Protein AF-A0A133U509-F1 (afdb_monomer_lite)

Foldseek 3Di:
DQDCCDFPVVVVVVVVVVPAAYEHEDDDPSVVVCVVPVVVDDDSYAYAYPDDDPPRHDHQDDDHSQLSVVSVCVVVPPQEAEAEPLALALDDDPRPDPPDSPCSNVNSVSRLVSVLCCCPVVVHHYEYQYPDHDDRHNHHYDHDD

pLDDT: mean 87.44, std 13.28, range [46.47, 98.06]

Secondary structure (DSSP, 8-state):
-EE-S-S-HHHHHHHHHTT--EEEEE-TT-HHHHHHHGGG--SSEEEEESSSPPTTS-----SSHHHHHHHHHHHTT-S-EEE-S---SS---TT--S--TTTHHHHHHHHHHHHHHHHHTS---EEE--SSSPPBTTB-B----

Organism: NCBI:txid1698260

Radius of gyration: 15.49 Å; chains: 1; bounding box: 35×35×42 Å

Structure (mmCIF, N/CA/C/O backbone):
data_AF-A0A133U509-F1
#
_entry.id   AF-A0A133U509-F1
#
loop_
_atom_site.group_PDB
_atom_site.id
_atom_site.type_symbol
_atom_site.label_atom_id
_atom_site.label_alt_id
_atom_site.label_comp_id
_atom_site.label_asym_id
_atom_site.label_entity_id
_atom_site.label_seq_id
_atom_site.pdbx_PDB_ins_code
_atom_site.Cartn_x
_atom_site.Cartn_y
_atom_site.Cartn_z
_atom_site.occupancy
_atom_site.B_iso_or_equiv
_atom_site.auth_seq_id
_atom_site.auth_comp_id
_atom_site.auth_asym_id
_atom_site.auth_atom_id
_atom_site.pdbx_PDB_model_num
ATOM 1 N N . VAL A 1 1 ? -7.231 1.500 2.004 1.00 95.00 1 VAL A N 1
ATOM 2 C CA . VAL A 1 1 ? -6.247 2.594 2.107 1.00 95.00 1 VAL A CA 1
ATOM 3 C C . VAL A 1 1 ? -5.187 2.136 3.079 1.00 95.00 1 VAL A C 1
ATOM 5 O O . VAL A 1 1 ? -5.528 1.921 4.232 1.00 95.00 1 VAL A O 1
ATOM 8 N N . VAL A 1 2 ? -3.971 1.894 2.603 1.00 95.62 2 VAL A N 1
ATOM 9 C CA . VAL A 1 2 ? -2.801 1.696 3.469 1.00 95.62 2 VAL A CA 1
ATOM 10 C C . VAL A 1 2 ? -2.123 3.050 3.576 1.00 95.62 2 VAL A C 1
ATOM 12 O O . VAL A 1 2 ? -1.971 3.703 2.545 1.00 95.62 2 VAL A O 1
ATOM 15 N N . THR A 1 3 ? -1.852 3.518 4.791 1.00 94.75 3 THR A N 1
ATOM 16 C CA . THR A 1 3 ? -1.342 4.875 4.989 1.00 94.75 3 THR A CA 1
ATOM 17 C C . THR A 1 3 ? -0.632 5.064 6.322 1.00 94.75 3 THR A C 1
ATOM 19 O O . THR A 1 3 ? -1.032 4.485 7.337 1.00 94.75 3 THR A O 1
ATOM 22 N N . ASP A 1 4 ? 0.357 5.945 6.339 1.00 92.69 4 ASP A N 1
ATOM 23 C CA . ASP A 1 4 ? 0.926 6.546 7.544 1.00 92.69 4 ASP A CA 1
ATOM 24 C C . ASP A 1 4 ? 0.160 7.784 8.069 1.00 92.69 4 ASP A C 1
ATOM 26 O O . ASP A 1 4 ? 0.569 8.390 9.061 1.00 92.69 4 ASP A O 1
ATOM 30 N N . LEU A 1 5 ? -0.980 8.125 7.456 1.00 93.38 5 LEU A N 1
ATOM 31 C CA . LEU A 1 5 ? -1.783 9.328 7.712 1.00 93.38 5 LEU A CA 1
ATOM 32 C C . LEU A 1 5 ? -1.086 10.648 7.334 1.00 93.38 5 LEU A C 1
ATOM 34 O O . LEU A 1 5 ? -1.400 11.694 7.910 1.00 93.38 5 LEU A O 1
ATOM 38 N N . ASP A 1 6 ? -0.185 10.637 6.352 1.00 88.56 6 ASP A N 1
ATOM 39 C CA . ASP A 1 6 ? 0.384 11.849 5.765 1.00 88.56 6 ASP A CA 1
ATOM 40 C C . ASP A 1 6 ? -0.501 12.476 4.659 1.00 88.56 6 ASP A C 1
ATOM 42 O O . ASP A 1 6 ? -1.645 12.083 4.399 1.00 88.56 6 ASP A O 1
ATOM 46 N N . GLY A 1 7 ? 0.006 13.537 4.022 1.00 86.94 7 GLY A N 1
ATOM 47 C CA . GLY A 1 7 ? -0.631 14.134 2.850 1.00 86.94 7 GLY A CA 1
ATOM 48 C C . GLY A 1 7 ? -2.043 14.678 3.110 1.00 86.94 7 GLY A C 1
ATOM 49 O O . GLY A 1 7 ? -2.289 15.450 4.040 1.00 86.94 7 GLY A O 1
ATOM 50 N N . LYS A 1 8 ? -2.991 14.338 2.226 1.00 90.69 8 LYS A N 1
ATOM 51 C CA . LYS A 1 8 ? -4.392 14.779 2.319 1.00 90.69 8 LYS A CA 1
ATOM 52 C C . LYS A 1 8 ? -5.243 13.755 3.069 1.00 90.69 8 LYS A C 1
ATOM 54 O O . LYS A 1 8 ? -6.079 13.076 2.477 1.00 90.69 8 LYS A O 1
ATOM 59 N N . VAL A 1 9 ? -5.100 13.715 4.392 1.00 93.00 9 VAL A N 1
ATOM 60 C CA . VAL A 1 9 ? -5.865 12.814 5.280 1.00 93.00 9 VAL A CA 1
ATOM 61 C C . VAL A 1 9 ? -7.382 12.870 5.034 1.00 93.00 9 VAL A C 1
ATOM 63 O O . VAL A 1 9 ? -8.070 11.862 5.149 1.00 93.00 9 VAL A O 1
ATOM 66 N N . VAL A 1 10 ? -7.932 14.022 4.634 1.00 94.75 10 VAL A N 1
ATOM 67 C CA . VAL A 1 10 ? -9.365 14.162 4.300 1.00 94.75 10 VAL A CA 1
ATOM 68 C C . VAL A 1 10 ? -9.799 13.203 3.184 1.00 94.75 10 VAL A C 1
ATOM 70 O O . VAL A 1 10 ? -10.870 12.607 3.298 1.00 94.75 10 VAL A O 1
ATOM 73 N N . ASP A 1 11 ? -8.969 13.006 2.158 1.00 95.31 11 ASP A N 1
ATOM 74 C CA . ASP A 1 11 ? -9.274 12.117 1.030 1.00 95.31 11 ASP A CA 1
ATOM 75 C C . ASP A 1 11 ? -9.232 10.643 1.476 1.00 95.31 11 ASP A C 1
ATOM 77 O O . ASP A 1 11 ? -10.084 9.839 1.092 1.00 95.31 11 ASP A O 1
ATOM 81 N N . GLN A 1 12 ? -8.299 10.298 2.369 1.00 95.69 12 GLN A N 1
ATOM 82 C CA . GLN A 1 12 ? -8.215 8.969 2.984 1.00 95.69 12 GLN A CA 1
ATOM 83 C C . GLN A 1 12 ? -9.457 8.674 3.843 1.00 95.69 12 GLN A C 1
ATOM 85 O O . GLN A 1 12 ? -10.048 7.594 3.753 1.00 95.69 12 GLN A O 1
ATOM 90 N N . LEU A 1 13 ? -9.892 9.648 4.650 1.00 96.25 13 LEU A N 1
ATOM 91 C CA . LEU A 1 13 ? -11.108 9.543 5.459 1.00 96.25 13 LEU A CA 1
ATOM 92 C C . LEU A 1 13 ? -12.358 9.403 4.592 1.00 96.25 13 LEU A C 1
ATOM 94 O O . LEU A 1 13 ? -13.259 8.647 4.944 1.00 96.25 13 LEU A O 1
ATOM 98 N N . GLU A 1 14 ? -12.424 10.107 3.465 1.00 97.00 14 GLU A N 1
ATOM 99 C CA . GLU A 1 14 ? -13.526 9.977 2.514 1.00 97.00 14 GLU A CA 1
ATOM 100 C C . GLU A 1 14 ? -13.576 8.574 1.895 1.00 97.00 14 GLU A C 1
ATOM 102 O O . GLU A 1 14 ? -14.643 7.962 1.850 1.00 97.00 14 GLU A O 1
ATOM 107 N N . ALA A 1 15 ? -12.432 8.008 1.503 1.00 96.50 15 ALA A N 1
ATOM 108 C CA . ALA A 1 15 ? -12.367 6.627 1.029 1.00 96.50 15 ALA A CA 1
ATOM 109 C C . ALA A 1 15 ? -12.848 5.626 2.098 1.00 96.50 15 ALA A C 1
ATOM 111 O O . ALA A 1 15 ? -13.628 4.719 1.795 1.00 96.50 15 ALA A O 1
ATOM 112 N N . TRP A 1 16 ? -12.451 5.814 3.361 1.00 97.25 16 TRP A N 1
ATOM 113 C CA . TRP A 1 16 ? -12.933 4.992 4.478 1.00 97.25 16 TRP A CA 1
ATOM 114 C C . TRP A 1 16 ? -14.445 5.140 4.721 1.00 97.25 16 TRP A C 1
ATOM 116 O O . TRP A 1 16 ? -15.143 4.135 4.899 1.00 97.25 16 TRP A O 1
ATOM 126 N N . ARG A 1 17 ? -14.988 6.366 4.652 1.00 96.31 17 ARG A N 1
ATOM 127 C CA . ARG A 1 17 ? -16.443 6.620 4.735 1.00 96.31 17 ARG A CA 1
ATOM 128 C C . ARG A 1 17 ? -17.211 5.928 3.613 1.00 96.31 17 ARG A C 1
ATOM 130 O O . ARG A 1 17 ? -18.323 5.463 3.840 1.00 96.31 17 ARG A O 1
ATOM 137 N N . ARG A 1 18 ? -16.604 5.805 2.431 1.00 97.06 18 ARG A N 1
ATOM 138 C CA . ARG A 1 18 ? -17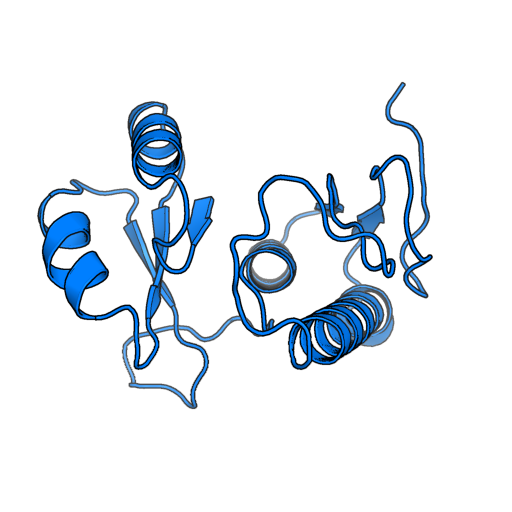.154 5.085 1.269 1.00 97.06 18 ARG A CA 1
ATOM 139 C C . ARG A 1 18 ? -17.005 3.561 1.343 1.00 97.06 18 ARG A C 1
ATOM 141 O O . ARG A 1 18 ? -17.385 2.877 0.400 1.00 97.06 18 ARG A O 1
ATOM 148 N N . GLY A 1 19 ? -16.491 3.024 2.451 1.00 96.56 19 GLY A N 1
ATOM 149 C CA . GLY A 1 19 ? -16.436 1.584 2.717 1.00 96.56 19 GLY A CA 1
ATOM 150 C C . GLY A 1 19 ? -15.052 0.952 2.582 1.00 96.56 19 GLY A C 1
ATOM 151 O O . GLY A 1 19 ? -14.926 -0.250 2.814 1.00 96.56 19 GLY A O 1
ATOM 152 N N . ALA A 1 20 ? -14.007 1.720 2.261 1.00 96.56 20 ALA A N 1
ATOM 153 C CA . ALA A 1 20 ? -12.648 1.187 2.261 1.00 96.56 20 ALA A CA 1
ATOM 154 C C . ALA A 1 20 ? -12.179 0.840 3.685 1.00 96.56 20 ALA A C 1
ATOM 156 O O . ALA A 1 20 ? -12.541 1.501 4.661 1.00 96.56 20 ALA A O 1
ATOM 157 N N . TRP A 1 21 ? -11.314 -0.169 3.796 1.00 96.25 21 TRP A N 1
ATOM 158 C CA . TRP A 1 21 ? -10.540 -0.402 5.014 1.00 96.25 21 TRP A CA 1
ATOM 159 C C . TRP A 1 21 ? -9.444 0.650 5.163 1.00 96.25 21 TRP A C 1
ATOM 161 O O . TRP A 1 21 ? -8.773 0.984 4.182 1.00 96.25 21 TRP A O 1
ATOM 171 N N . MET A 1 22 ? -9.259 1.150 6.381 1.00 96.69 22 MET A N 1
ATOM 172 C CA . MET A 1 22 ? -8.139 1.997 6.770 1.00 96.69 22 MET A CA 1
ATOM 173 C C . MET A 1 22 ? -7.076 1.127 7.439 1.00 96.69 22 MET A C 1
ATOM 175 O O . MET A 1 22 ? -7.291 0.610 8.530 1.00 96.69 22 MET A O 1
ATOM 179 N N . VAL A 1 23 ? -5.937 0.949 6.787 1.00 95.69 23 VAL A N 1
ATOM 180 C CA . VAL A 1 23 ? -4.798 0.203 7.316 1.00 95.69 23 VAL A CA 1
ATOM 181 C C . VAL A 1 23 ? -3.728 1.219 7.680 1.00 95.69 23 VAL A C 1
ATOM 183 O O . VAL A 1 23 ? -3.094 1.795 6.801 1.00 95.69 23 VAL A O 1
ATOM 186 N N . VAL A 1 24 ? -3.589 1.486 8.973 1.00 94.44 24 VAL A N 1
ATOM 187 C CA . VAL A 1 24 ? -2.719 2.539 9.492 1.00 94.44 24 VAL A CA 1
ATOM 188 C C . VAL A 1 24 ? -1.381 1.942 9.869 1.00 94.44 24 VAL A C 1
ATOM 190 O O . VAL A 1 24 ? -1.298 1.069 10.738 1.00 94.44 24 VAL A O 1
ATOM 193 N N . HIS A 1 25 ? -0.333 2.423 9.220 1.00 90.50 25 HIS A N 1
ATOM 194 C CA . HIS A 1 25 ? 1.023 2.024 9.520 1.00 90.50 25 HIS A CA 1
ATOM 195 C C . HIS A 1 25 ? 1.656 2.994 10.532 1.00 90.50 25 HIS A C 1
ATOM 197 O O . HIS A 1 25 ? 1.772 4.186 10.267 1.00 90.50 25 HIS A O 1
ATOM 203 N N . ALA A 1 26 ? 2.045 2.496 11.710 1.00 86.12 26 ALA A N 1
ATOM 204 C CA . ALA A 1 26 ? 2.649 3.315 12.762 1.00 86.12 26 ALA A CA 1
ATOM 205 C C . ALA A 1 26 ? 4.184 3.332 12.691 1.00 86.12 26 ALA A C 1
ATOM 207 O O . ALA A 1 26 ? 4.817 2.274 12.695 1.00 86.12 26 ALA A O 1
ATOM 208 N N . HIS A 1 27 ? 4.770 4.529 12.731 1.00 81.94 27 HIS A N 1
ATOM 209 C CA . HIS A 1 27 ? 6.209 4.764 12.850 1.00 81.94 27 HIS A CA 1
ATOM 210 C C . HIS A 1 27 ? 6.493 5.984 13.753 1.00 81.94 27 HIS A C 1
ATOM 212 O O . HIS A 1 27 ? 5.596 6.547 14.380 1.00 81.94 27 HIS A O 1
ATOM 218 N N . GLY A 1 28 ? 7.766 6.349 13.930 1.00 77.88 28 GLY A N 1
ATOM 219 C CA . GLY A 1 28 ? 8.178 7.283 14.990 1.00 77.88 28 GLY A CA 1
ATOM 220 C C . GLY A 1 28 ? 7.606 8.704 14.878 1.00 77.88 28 GLY A C 1
ATOM 221 O O . GLY A 1 28 ? 7.398 9.359 15.898 1.00 77.88 28 GLY A O 1
ATOM 222 N N . ASP A 1 29 ? 7.341 9.179 13.665 1.00 84.00 29 ASP A N 1
ATOM 223 C CA . ASP A 1 29 ? 6.979 10.565 13.349 1.00 84.00 29 ASP A CA 1
ATOM 224 C C . ASP A 1 29 ? 5.488 10.802 13.062 1.00 84.00 29 ASP A C 1
ATOM 226 O O . ASP A 1 29 ? 5.083 11.958 12.967 1.00 84.00 29 ASP A O 1
ATOM 230 N N . ASN A 1 30 ? 4.641 9.766 13.013 1.00 88.88 30 ASN A N 1
ATOM 231 C CA . ASN A 1 30 ? 3.199 9.921 12.752 1.00 88.88 30 ASN A CA 1
ATOM 232 C C . ASN A 1 30 ? 2.290 9.681 13.977 1.00 88.88 30 ASN A C 1
ATOM 234 O O . ASN A 1 30 ? 1.061 9.702 13.871 1.00 88.88 30 ASN A O 1
ATOM 238 N N . LEU A 1 31 ? 2.870 9.511 15.172 1.00 89.62 31 LEU A N 1
ATOM 239 C CA . LEU A 1 31 ? 2.125 9.208 16.403 1.00 89.62 31 LEU A CA 1
ATOM 240 C C . LEU A 1 31 ? 1.060 10.257 16.766 1.00 89.62 31 LEU A C 1
ATOM 242 O O . LEU A 1 31 ? 0.016 9.901 17.320 1.00 89.62 31 LEU A O 1
ATOM 246 N N . GLU A 1 32 ? 1.307 11.540 16.492 1.00 91.25 32 GLU A N 1
ATOM 247 C CA . GLU A 1 32 ? 0.338 12.609 16.769 1.00 91.25 32 GLU A CA 1
ATOM 248 C C . GLU A 1 32 ? -0.903 12.501 15.875 1.00 91.25 32 GLU A C 1
ATOM 250 O O . GLU A 1 32 ? -2.031 12.560 16.376 1.00 91.25 32 GLU A O 1
ATOM 255 N N . GLU A 1 33 ? -0.716 12.270 14.572 1.00 92.81 33 GLU A N 1
ATOM 256 C CA . GLU A 1 33 ? -1.831 12.091 13.638 1.00 92.81 33 GLU A CA 1
ATOM 257 C C . GLU A 1 33 ? -2.597 10.798 13.927 1.00 92.81 33 GLU A C 1
ATOM 259 O O . GLU A 1 33 ? -3.829 10.819 13.960 1.00 92.81 33 GLU A O 1
ATOM 264 N N . ILE A 1 34 ? -1.911 9.708 14.286 1.00 93.25 34 ILE A N 1
ATOM 265 C CA . ILE A 1 34 ? -2.564 8.469 14.738 1.00 93.25 34 ILE A CA 1
ATOM 266 C C . ILE A 1 34 ? -3.485 8.741 15.933 1.00 93.25 34 ILE A C 1
ATOM 268 O O . ILE A 1 34 ? -4.667 8.394 15.888 1.00 93.25 34 ILE A O 1
ATOM 272 N N . LYS A 1 35 ? -2.987 9.408 16.985 1.00 93.44 35 LYS A N 1
ATOM 273 C CA . LYS A 1 35 ? -3.776 9.731 18.193 1.00 93.44 35 LYS A CA 1
ATOM 274 C C . LYS A 1 35 ? -4.969 10.642 17.906 1.00 93.44 35 LYS A C 1
ATOM 276 O O . LYS A 1 35 ? -5.954 10.617 18.642 1.00 93.44 35 LYS A O 1
ATOM 281 N N . LYS A 1 36 ? -4.891 11.455 16.858 1.00 93.94 36 LYS A N 1
ATOM 282 C CA . LYS A 1 36 ? -5.949 12.382 16.447 1.00 93.94 36 LYS A CA 1
ATOM 283 C C . LYS A 1 36 ? -7.004 11.715 15.567 1.00 93.94 36 LYS A C 1
ATOM 285 O O . LYS A 1 36 ? -8.189 12.024 15.712 1.00 93.94 36 LYS A O 1
ATOM 290 N N . VAL A 1 37 ? -6.584 10.849 14.649 1.00 94.81 37 VAL A N 1
ATOM 291 C CA . VAL A 1 37 ? -7.436 10.283 13.597 1.00 94.81 37 VAL A CA 1
ATOM 292 C C . VAL A 1 37 ? -8.023 8.940 14.010 1.00 94.81 37 VAL A C 1
ATOM 294 O O . VAL A 1 37 ? -9.243 8.788 13.975 1.00 94.81 37 VAL A O 1
ATOM 297 N N . VAL A 1 38 ? -7.189 7.986 14.434 1.00 94.56 38 VAL A N 1
ATOM 298 C CA . VAL A 1 38 ? -7.602 6.590 14.663 1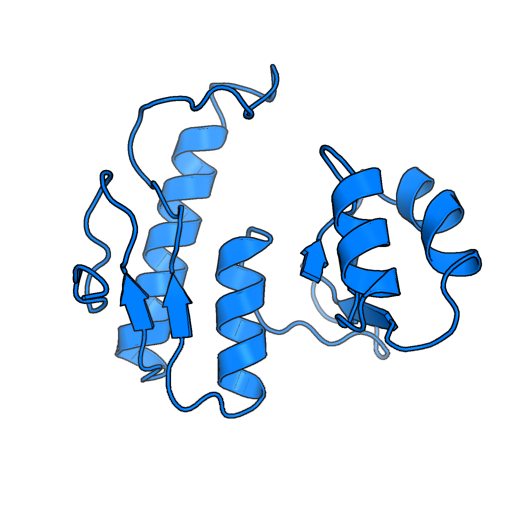.00 94.56 38 VAL A CA 1
ATOM 299 C C . VAL A 1 38 ? -8.735 6.460 15.687 1.00 94.56 38 VAL A C 1
ATOM 301 O O . VAL A 1 38 ? -9.692 5.750 15.386 1.00 94.56 38 VAL A O 1
ATOM 304 N N . PRO A 1 39 ? -8.743 7.182 16.830 1.00 94.81 39 PRO A N 1
ATOM 305 C CA . PRO A 1 39 ? -9.843 7.088 17.796 1.00 94.81 39 PRO A CA 1
ATOM 306 C C . PRO A 1 39 ? -11.212 7.549 17.275 1.00 94.81 39 PRO A C 1
ATOM 308 O O . PRO A 1 39 ? -12.217 7.335 17.944 1.00 94.81 39 PRO A O 1
ATOM 311 N N . ARG A 1 40 ? -11.263 8.220 16.119 1.00 92.69 40 ARG A N 1
ATOM 312 C CA . ARG A 1 40 ? -12.501 8.717 15.494 1.00 92.69 40 ARG A CA 1
ATOM 313 C C . ARG A 1 40 ? -13.040 7.775 14.416 1.00 92.69 40 ARG A C 1
ATOM 315 O O . ARG A 1 40 ? -14.058 8.087 13.802 1.00 92.69 40 ARG A O 1
ATOM 322 N N . LEU A 1 41 ? -12.335 6.684 14.130 1.00 93.56 41 LEU A N 1
ATOM 323 C CA . LEU A 1 41 ? -12.715 5.713 13.114 1.00 93.56 41 LEU A CA 1
ATOM 324 C C . LEU A 1 41 ? -13.475 4.552 13.763 1.00 93.56 41 LEU A C 1
ATOM 326 O O . LEU A 1 41 ? -12.968 3.882 14.659 1.00 93.56 41 LEU A O 1
ATOM 330 N N . GLU A 1 42 ? -14.684 4.291 13.278 1.00 91.75 42 GLU A N 1
ATOM 331 C CA . GLU A 1 42 ? -15.543 3.206 13.760 1.00 91.75 42 GLU A CA 1
ATOM 332 C C . GLU A 1 42 ? -15.494 1.998 12.811 1.00 91.75 42 GLU A C 1
ATOM 334 O O . GLU A 1 42 ? -16.131 1.980 11.755 1.00 91.75 42 GLU A O 1
ATOM 339 N N . GLY A 1 43 ? -14.732 0.966 13.189 1.00 92.44 43 GLY A N 1
ATOM 340 C CA . GLY A 1 43 ? -14.592 -0.264 12.402 1.00 92.44 43 GLY A CA 1
ATOM 341 C C . GLY A 1 43 ? -13.866 -0.077 11.060 1.00 92.44 43 GLY A C 1
ATOM 342 O O . GLY A 1 43 ? -13.552 1.033 10.631 1.00 92.44 43 GLY A O 1
ATOM 343 N N . ARG A 1 44 ? -13.569 -1.193 10.377 1.00 95.12 44 ARG A N 1
ATOM 344 C CA . ARG A 1 44 ? -12.742 -1.222 9.149 1.00 95.12 44 ARG A CA 1
ATOM 345 C C . ARG A 1 44 ? -11.386 -0.520 9.325 1.00 95.12 44 ARG A C 1
ATOM 347 O O . ARG A 1 44 ? -10.921 0.164 8.416 1.00 95.12 44 ARG A O 1
ATOM 354 N N . VAL A 1 45 ? -10.777 -0.672 10.501 1.00 95.31 45 VAL A N 1
ATOM 355 C CA . VAL A 1 45 ? -9.443 -0.151 10.817 1.00 95.31 45 VAL A CA 1
ATOM 356 C C . VAL A 1 45 ? -8.537 -1.316 11.187 1.00 95.31 45 VAL A C 1
ATOM 358 O O . VAL A 1 45 ? -8.922 -2.150 12.004 1.00 95.31 45 VAL A O 1
ATOM 361 N N . LEU A 1 46 ? -7.347 -1.362 10.599 1.00 93.19 46 LEU A N 1
ATOM 362 C CA . LEU A 1 46 ? -6.287 -2.314 10.918 1.00 93.19 46 LEU A CA 1
ATOM 363 C C . LEU A 1 46 ? -4.997 -1.536 11.196 1.00 93.19 46 LEU A C 1
ATOM 365 O O . LEU A 1 46 ? -4.697 -0.580 10.489 1.00 93.19 46 LEU A O 1
ATOM 369 N N . GLY A 1 47 ? -4.234 -1.932 12.211 1.00 91.50 47 GLY A N 1
ATOM 370 C CA . GLY A 1 47 ? -2.888 -1.404 12.436 1.00 91.50 47 GLY A CA 1
ATOM 371 C C . GLY A 1 47 ? -1.825 -2.284 11.777 1.00 91.50 47 GLY A C 1
ATOM 372 O O . GLY A 1 47 ? -1.988 -3.500 11.713 1.00 91.50 47 GLY A O 1
ATOM 373 N N . THR A 1 48 ? -0.720 -1.692 11.331 1.00 90.50 48 THR A N 1
ATOM 374 C CA . THR A 1 48 ? 0.478 -2.416 10.871 1.00 90.50 48 THR A CA 1
ATOM 375 C C . THR A 1 48 ? 1.759 -1.674 11.270 1.00 90.50 48 THR A C 1
ATOM 377 O O . THR A 1 48 ? 1.724 -0.500 11.645 1.00 90.50 48 THR A O 1
ATOM 380 N N . THR A 1 49 ? 2.907 -2.343 11.202 1.00 85.31 49 THR A N 1
ATOM 381 C CA . THR A 1 49 ? 4.211 -1.820 11.641 1.00 85.31 49 THR A CA 1
ATOM 382 C C . THR A 1 49 ? 5.313 -2.042 10.593 1.00 85.31 49 THR A C 1
ATOM 384 O O . THR A 1 49 ? 5.172 -2.882 9.709 1.00 85.31 49 THR A O 1
ATOM 387 N N . GLN A 1 50 ? 6.395 -1.266 10.704 1.00 75.69 50 GLN A N 1
ATOM 388 C CA . GLN A 1 50 ? 7.614 -1.298 9.881 1.00 75.69 50 GLN A CA 1
ATOM 389 C C . GLN A 1 50 ? 8.762 -1.990 10.622 1.00 75.69 50 GLN A C 1
ATOM 391 O O . GLN A 1 50 ? 9.737 -2.394 9.997 1.00 75.69 50 GLN A O 1
ATOM 396 N N . VAL A 1 51 ? 8.662 -2.099 11.949 1.00 76.06 51 VAL A N 1
ATOM 397 C CA . VAL A 1 51 ? 9.697 -2.683 12.808 1.00 76.06 51 VAL A CA 1
ATOM 398 C C . VAL A 1 51 ? 9.323 -4.092 13.243 1.00 76.06 51 VAL A C 1
ATOM 400 O O . VAL A 1 51 ? 8.168 -4.508 13.109 1.00 76.06 51 VAL A O 1
ATOM 403 N N . ASP A 1 52 ? 10.319 -4.813 13.758 1.00 65.50 52 ASP A N 1
ATOM 404 C CA . ASP A 1 52 ? 10.128 -6.145 14.320 1.00 65.50 52 ASP A CA 1
ATOM 405 C C . ASP A 1 52 ? 9.064 -6.123 15.430 1.00 65.50 52 ASP A C 1
ATOM 407 O O . ASP A 1 52 ? 8.919 -5.145 16.173 1.00 65.50 52 ASP A O 1
ATOM 411 N N . GLN A 1 53 ? 8.238 -7.160 15.433 1.00 65.94 53 GLN A N 1
ATOM 412 C CA . GLN A 1 53 ? 6.835 -7.105 15.834 1.00 65.94 53 GLN A CA 1
ATOM 413 C C . GLN A 1 53 ? 6.637 -6.702 17.310 1.00 65.94 53 GLN A C 1
ATOM 415 O O . GLN A 1 53 ? 7.021 -7.452 18.209 1.00 65.94 53 GLN A O 1
ATOM 420 N N . PRO A 1 54 ? 5.911 -5.608 17.617 1.00 66.69 54 PRO A N 1
ATOM 421 C CA . PRO A 1 54 ? 5.090 -5.611 18.819 1.00 66.69 54 PRO A CA 1
ATOM 422 C C . PRO A 1 54 ? 4.044 -6.720 18.629 1.00 66.69 54 PRO A C 1
ATOM 424 O O . PRO A 1 54 ? 3.375 -6.725 17.598 1.00 66.69 54 PRO A O 1
ATOM 427 N N . GLU A 1 55 ? 3.886 -7.630 19.597 1.00 62.78 55 GLU A N 1
ATOM 428 C CA . GLU A 1 55 ? 3.102 -8.892 19.528 1.00 62.78 55 GLU A CA 1
ATOM 429 C C . GLU A 1 55 ? 1.665 -8.797 18.957 1.00 62.78 55 GLU A C 1
ATOM 431 O O . GLU A 1 55 ? 1.012 -9.811 18.730 1.00 62.78 55 GLU A O 1
ATOM 436 N N . GLN A 1 56 ? 1.137 -7.592 18.742 1.00 77.69 56 GLN A N 1
ATOM 437 C CA . GLN A 1 56 ? -0.252 -7.314 18.378 1.00 77.69 56 GLN A CA 1
ATOM 438 C C . GLN A 1 56 ? -0.414 -6.643 17.004 1.00 77.69 56 GLN A C 1
ATOM 440 O O . GLN A 1 56 ? -1.549 -6.400 16.593 1.00 77.69 56 GLN A O 1
ATOM 445 N N . LEU A 1 57 ? 0.675 -6.318 16.293 1.00 83.81 57 LEU A N 1
ATOM 446 C CA . LEU A 1 57 ? 0.613 -5.654 14.985 1.00 83.81 57 LEU A CA 1
ATOM 447 C C . LEU A 1 57 ? 1.321 -6.476 13.901 1.00 83.81 57 LEU A C 1
ATOM 449 O O . LEU A 1 57 ? 2.530 -6.691 14.002 1.00 83.81 57 LEU A O 1
ATOM 453 N N . PRO A 1 58 ? 0.616 -6.888 12.831 1.00 87.56 58 PRO A N 1
ATOM 454 C CA . PRO A 1 58 ? 1.251 -7.581 11.722 1.00 87.56 58 PRO A CA 1
ATOM 455 C C . PRO A 1 58 ? 2.196 -6.641 10.965 1.00 87.56 58 PRO A C 1
ATOM 457 O O . PRO A 1 58 ? 1.884 -5.468 10.723 1.00 87.56 58 PRO A O 1
ATOM 460 N N . ASN A 1 59 ? 3.335 -7.181 10.542 1.00 89.38 59 ASN A N 1
ATOM 461 C CA . ASN A 1 59 ? 4.210 -6.563 9.554 1.00 89.38 59 ASN A CA 1
ATOM 462 C C . ASN A 1 59 ? 4.120 -7.384 8.266 1.00 89.38 59 ASN A C 1
ATOM 464 O O . ASN A 1 59 ? 4.584 -8.519 8.236 1.00 89.38 59 ASN A O 1
ATOM 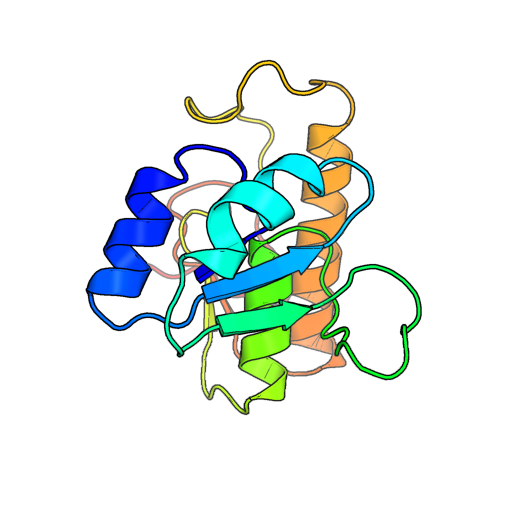468 N N . PHE A 1 60 ? 3.501 -6.819 7.229 1.00 89.94 60 PHE A N 1
ATOM 469 C CA . PHE A 1 60 ? 3.332 -7.494 5.939 1.00 89.94 60 PHE A CA 1
ATOM 470 C C . PHE A 1 60 ? 4.573 -7.391 5.039 1.00 89.94 60 PHE A C 1
ATOM 472 O O . PHE A 1 60 ? 4.637 -8.066 4.021 1.00 89.94 60 PHE A O 1
ATOM 479 N N . GLY A 1 61 ? 5.552 -6.554 5.393 1.00 91.06 61 GLY A N 1
ATOM 480 C CA . GLY A 1 61 ? 6.630 -6.138 4.497 1.00 91.06 61 GLY A CA 1
ATOM 481 C C . GLY A 1 61 ? 6.351 -4.785 3.837 1.00 91.06 61 GLY A C 1
ATOM 482 O O . GLY A 1 61 ? 5.442 -4.050 4.232 1.00 91.06 61 GLY A O 1
ATOM 483 N N . GLY A 1 62 ? 7.167 -4.440 2.843 1.00 91.44 62 GLY A N 1
ATOM 484 C CA . GLY A 1 62 ? 7.149 -3.128 2.196 1.00 91.44 62 GLY A CA 1
ATOM 485 C C . GLY A 1 62 ? 7.834 -2.030 3.016 1.00 91.44 62 GLY A C 1
ATOM 486 O O . GLY A 1 62 ? 8.001 -2.126 4.237 1.00 91.44 62 GLY A O 1
ATOM 487 N N . PHE A 1 63 ? 8.225 -0.964 2.332 1.00 89.88 63 PHE A N 1
ATOM 488 C CA . PHE A 1 63 ? 8.938 0.182 2.882 1.00 89.88 63 PHE A CA 1
ATOM 489 C C . PHE A 1 63 ? 8.095 1.462 2.841 1.00 89.88 63 PHE A C 1
ATOM 491 O O . PHE A 1 63 ? 8.018 2.174 3.841 1.00 89.88 63 PHE A O 1
ATOM 498 N N . THR A 1 64 ? 7.418 1.733 1.730 1.00 90.19 64 THR A N 1
ATOM 499 C CA . THR A 1 64 ? 6.457 2.835 1.557 1.00 90.19 64 THR A CA 1
ATOM 500 C C . THR A 1 64 ? 5.019 2.361 1.811 1.00 90.19 64 THR A C 1
ATOM 502 O O . THR A 1 64 ? 4.774 1.184 2.071 1.00 90.19 64 THR A O 1
ATOM 505 N N . ASP A 1 65 ? 4.037 3.260 1.729 1.00 91.88 65 ASP A N 1
ATOM 506 C CA . ASP A 1 65 ? 2.624 2.864 1.799 1.00 91.88 65 ASP A CA 1
ATOM 507 C C . ASP A 1 65 ? 2.189 2.011 0.593 1.00 91.88 65 ASP A C 1
ATOM 509 O O . ASP A 1 65 ? 1.355 1.114 0.732 1.00 91.88 65 ASP A O 1
ATOM 513 N N . GLY A 1 66 ? 2.757 2.271 -0.591 1.00 93.38 66 GLY A N 1
ATOM 514 C CA . GLY A 1 66 ? 2.350 1.644 -1.851 1.00 93.38 66 GLY A CA 1
ATOM 515 C C . GLY A 1 66 ? 2.796 0.189 -1.981 1.00 93.38 66 GLY A C 1
ATOM 516 O O . GLY A 1 66 ? 1.969 -0.697 -2.197 1.00 93.38 66 GLY A O 1
ATOM 517 N N . ASP A 1 67 ? 4.087 -0.082 -1.807 1.00 95.00 67 ASP A N 1
ATOM 518 C CA . ASP A 1 67 ? 4.609 -1.451 -1.776 1.00 95.00 67 ASP A CA 1
ATOM 519 C C . ASP A 1 67 ? 4.082 -2.223 -0.561 1.00 95.00 67 ASP A C 1
ATOM 521 O O . ASP A 1 67 ? 3.657 -3.363 -0.727 1.00 95.00 67 ASP A O 1
ATOM 525 N N . ARG A 1 68 ? 3.953 -1.608 0.625 1.00 94.56 68 ARG A N 1
ATOM 526 C CA . ARG A 1 68 ? 3.273 -2.253 1.771 1.00 94.56 68 ARG A CA 1
ATOM 527 C C . ARG A 1 68 ? 1.860 -2.712 1.423 1.00 94.56 68 ARG A C 1
ATOM 529 O O . ARG A 1 68 ? 1.453 -3.799 1.832 1.00 94.56 68 ARG A O 1
ATOM 536 N N . ALA A 1 69 ? 1.107 -1.916 0.664 1.00 96.00 69 ALA A N 1
ATOM 537 C CA . ALA A 1 69 ? -0.205 -2.335 0.188 1.00 96.00 69 ALA A CA 1
ATOM 538 C C . ALA A 1 69 ? -0.122 -3.559 -0.731 1.00 96.00 69 ALA A C 1
ATOM 540 O O . ALA A 1 69 ? -0.945 -4.462 -0.589 1.00 96.00 69 ALA A O 1
ATOM 541 N N . ALA A 1 70 ? 0.867 -3.624 -1.625 1.00 97.50 70 ALA A N 1
ATOM 542 C CA . ALA A 1 70 ? 1.079 -4.784 -2.488 1.00 97.50 70 ALA A CA 1
ATOM 543 C C . ALA A 1 70 ? 1.417 -6.048 -1.677 1.00 97.50 70 ALA A C 1
ATOM 545 O O . ALA A 1 70 ? 0.785 -7.084 -1.876 1.00 97.50 70 ALA A O 1
ATOM 546 N N . PHE A 1 71 ? 2.326 -5.946 -0.704 1.00 96.69 71 PHE A N 1
ATOM 547 C CA . PHE A 1 71 ? 2.660 -7.044 0.209 1.00 96.69 71 PHE A CA 1
ATOM 548 C C . PHE A 1 71 ? 1.441 -7.546 0.988 1.00 96.69 71 PHE A C 1
ATOM 550 O O . PHE A 1 71 ? 1.156 -8.741 1.007 1.00 96.69 71 PHE A O 1
ATOM 557 N N . MET A 1 72 ? 0.673 -6.632 1.584 1.00 95.94 72 MET A N 1
ATOM 558 C CA . MET A 1 72 ? -0.538 -6.983 2.327 1.00 95.94 72 MET A CA 1
ATOM 559 C C . MET A 1 72 ? -1.589 -7.657 1.431 1.00 95.94 72 MET A C 1
ATOM 561 O O . MET A 1 72 ? -2.225 -8.623 1.845 1.00 95.94 72 MET A O 1
ATOM 565 N N . LEU A 1 73 ? -1.793 -7.159 0.208 1.00 96.69 73 LEU A N 1
ATOM 566 C CA . LEU A 1 73 ? -2.734 -7.760 -0.741 1.00 96.69 73 LEU A CA 1
ATOM 567 C C . LEU A 1 73 ? -2.296 -9.166 -1.161 1.00 96.69 73 LEU A C 1
ATOM 569 O O . LEU A 1 73 ? -3.144 -10.052 -1.264 1.00 96.69 73 LEU A O 1
ATOM 573 N N . HIS A 1 74 ? -0.997 -9.372 -1.379 1.00 97.25 74 HIS A N 1
ATOM 574 C CA . HIS A 1 74 ? -0.444 -10.686 -1.687 1.00 97.25 74 HIS A CA 1
ATOM 575 C C . HIS A 1 74 ? -0.668 -11.677 -0.537 1.00 97.25 74 HIS A C 1
ATOM 577 O O . HIS A 1 74 ? -1.199 -12.759 -0.778 1.00 97.25 74 HIS A O 1
ATOM 583 N N . GLU A 1 75 ? -0.378 -11.279 0.706 1.00 94.88 75 GLU A N 1
ATOM 584 C CA . GLU A 1 75 ? -0.624 -12.101 1.904 1.00 94.88 75 GLU A CA 1
ATOM 585 C C . GLU A 1 75 ? -2.111 -12.464 2.059 1.00 94.88 75 GLU A C 1
ATOM 587 O O . GLU A 1 75 ? -2.468 -13.569 2.462 1.00 94.88 75 GLU A O 1
ATOM 592 N N . PHE A 1 76 ? -3.012 -11.557 1.676 1.00 94.81 76 PHE A N 1
ATOM 593 C CA . PHE A 1 76 ? -4.455 -11.815 1.659 1.00 94.81 76 PHE A CA 1
ATOM 594 C C . PHE A 1 76 ? -4.937 -12.621 0.441 1.00 94.81 76 PHE A C 1
ATOM 596 O O . PHE A 1 76 ? -6.144 -12.802 0.267 1.00 94.81 76 PHE A O 1
ATOM 603 N N . GLY A 1 77 ? -4.025 -13.133 -0.388 1.00 96.56 77 GLY A N 1
ATOM 604 C CA . GLY A 1 77 ? -4.341 -14.017 -1.507 1.00 96.56 77 GLY A CA 1
ATOM 605 C C . GLY A 1 77 ? -4.934 -13.298 -2.717 1.00 96.56 77 GLY A C 1
ATOM 606 O O . GLY A 1 77 ? -5.731 -13.887 -3.453 1.00 96.56 77 GLY A O 1
ATOM 607 N N . ALA A 1 78 ? -4.589 -12.024 -2.932 1.00 97.19 78 ALA A N 1
ATOM 608 C CA . ALA A 1 78 ? -4.984 -11.317 -4.145 1.00 97.19 78 ALA A CA 1
ATOM 609 C C . ALA A 1 78 ? -4.478 -12.064 -5.390 1.00 97.19 78 ALA A C 1
ATOM 611 O O . ALA A 1 78 ? -3.289 -12.333 -5.535 1.00 97.19 78 ALA A O 1
ATOM 612 N N . SER A 1 79 ? -5.393 -12.366 -6.313 1.00 96.88 79 SER A N 1
ATOM 613 C CA . SER A 1 79 ? -5.065 -13.070 -7.561 1.00 96.88 79 SER A CA 1
ATOM 614 C C . SER A 1 79 ? -4.266 -12.217 -8.545 1.00 96.88 79 SER A C 1
ATOM 616 O O . SER A 1 79 ? -3.560 -12.769 -9.380 1.00 96.88 79 SER A O 1
ATOM 618 N N . ARG A 1 80 ? -4.395 -10.887 -8.458 1.00 97.06 80 ARG A N 1
ATOM 619 C CA . ARG A 1 80 ? -3.628 -9.904 -9.227 1.00 97.06 80 ARG A CA 1
ATOM 620 C C . ARG A 1 80 ? -3.612 -8.554 -8.518 1.00 97.06 80 ARG A C 1
ATOM 622 O O . ARG A 1 80 ? -4.624 -8.144 -7.945 1.00 97.06 80 ARG A O 1
ATOM 629 N N . ILE A 1 81 ? -2.491 -7.847 -8.609 1.00 97.75 81 ILE A N 1
ATOM 630 C CA . ILE A 1 81 ? -2.270 -6.523 -8.022 1.00 97.75 81 ILE A CA 1
ATOM 631 C C . ILE A 1 81 ? -1.904 -5.542 -9.138 1.00 97.75 81 ILE A C 1
ATOM 633 O O . ILE A 1 81 ? -0.941 -5.745 -9.871 1.00 97.75 81 ILE A O 1
ATOM 637 N N . TYR A 1 82 ? -2.669 -4.458 -9.263 1.00 96.94 82 TYR A N 1
ATOM 638 C CA . TYR A 1 82 ? -2.405 -3.402 -10.240 1.00 96.94 82 TYR A CA 1
ATOM 639 C C . TYR A 1 82 ? -1.703 -2.227 -9.561 1.00 96.94 82 TYR A C 1
ATOM 641 O O . TYR A 1 82 ? -2.245 -1.635 -8.626 1.00 96.94 82 TYR A O 1
ATOM 649 N N . LEU A 1 83 ? -0.513 -1.878 -10.043 1.00 95.94 83 LEU A N 1
ATOM 650 C CA . LEU A 1 83 ? 0.242 -0.717 -9.586 1.00 95.94 83 LEU A CA 1
ATOM 651 C C . LEU A 1 83 ? -0.097 0.484 -10.468 1.00 95.94 83 LEU A C 1
ATOM 653 O O . LEU A 1 83 ? 0.211 0.482 -11.658 1.00 95.94 83 LEU A O 1
ATOM 657 N N . ALA A 1 84 ? -0.716 1.510 -9.890 1.00 93.44 84 ALA A N 1
ATOM 658 C CA . ALA A 1 84 ? -1.067 2.743 -10.587 1.00 93.44 84 ALA A CA 1
ATOM 659 C C . ALA A 1 84 ? -0.442 3.949 -9.881 1.00 93.44 84 ALA A C 1
ATOM 661 O O . ALA A 1 84 ? -0.513 4.054 -8.657 1.00 93.44 84 ALA A O 1
ATOM 662 N N . GLY A 1 85 ? 0.150 4.865 -10.652 1.00 88.81 85 GLY A N 1
ATOM 663 C CA . GLY A 1 85 ? 0.863 6.020 -10.095 1.00 88.81 85 GLY A CA 1
ATOM 664 C C . GLY A 1 85 ? 2.173 5.650 -9.389 1.00 88.81 85 GLY A C 1
ATOM 665 O O . GLY A 1 85 ? 2.694 6.463 -8.630 1.00 88.81 85 GLY A O 1
ATOM 666 N N . MET A 1 86 ? 2.687 4.438 -9.622 1.00 89.06 86 MET A N 1
ATOM 667 C CA . MET A 1 86 ? 3.970 3.959 -9.110 1.00 89.06 86 MET A CA 1
ATOM 668 C C . MET A 1 86 ? 5.085 4.403 -10.059 1.00 89.06 86 MET A C 1
ATOM 670 O O . MET A 1 86 ? 5.683 3.596 -10.771 1.00 89.06 86 MET A O 1
ATOM 674 N N . ASP A 1 87 ? 5.294 5.715 -10.114 1.00 84.44 87 ASP A N 1
ATOM 675 C CA . ASP A 1 87 ? 6.396 6.313 -10.857 1.00 84.44 87 ASP A CA 1
ATOM 676 C C . ASP A 1 87 ? 7.647 6.301 -9.972 1.00 84.44 87 ASP A C 1
ATOM 678 O O . ASP A 1 87 ? 7.744 7.039 -8.986 1.00 84.44 87 ASP A O 1
ATOM 682 N N . LEU A 1 88 ? 8.567 5.393 -10.298 1.00 80.00 88 LEU A N 1
ATOM 683 C CA . LEU A 1 88 ? 9.856 5.252 -9.623 1.00 80.00 88 LEU A CA 1
ATOM 684 C C . LEU A 1 88 ? 10.949 6.136 -10.242 1.00 80.00 88 LEU A C 1
ATOM 686 O O . LEU A 1 88 ? 12.086 6.089 -9.786 1.00 80.00 88 LEU A O 1
ATOM 690 N N . GLY A 1 89 ? 10.619 6.934 -11.261 1.00 68.19 89 GLY A N 1
ATOM 691 C CA . GLY A 1 89 ? 11.565 7.823 -11.922 1.00 68.19 89 GLY A CA 1
ATOM 692 C C . GLY A 1 89 ? 11.973 9.037 -11.083 1.00 68.19 89 GLY A C 1
ATOM 693 O O . GLY A 1 89 ? 11.453 9.322 -10.001 1.00 68.19 89 GLY A O 1
ATOM 694 N N . GLU A 1 90 ? 12.924 9.799 -11.622 1.00 59.94 90 GLU A N 1
ATOM 695 C CA . GLU A 1 90 ? 13.505 10.970 -10.954 1.00 59.94 90 GLU A CA 1
ATOM 696 C C . GLU A 1 90 ? 12.566 12.194 -10.904 1.00 59.94 90 GLU A C 1
ATOM 698 O O . GLU A 1 90 ? 12.836 13.158 -10.174 1.00 59.94 90 GLU A O 1
ATOM 703 N N . GLU A 1 91 ? 11.451 12.194 -11.647 1.00 54.88 91 GLU A N 1
ATOM 704 C CA . GLU A 1 91 ? 10.553 13.347 -11.699 1.00 54.88 91 GLU A CA 1
ATOM 705 C C . GLU A 1 91 ? 9.730 13.511 -10.408 1.00 54.88 91 GLU A C 1
ATOM 707 O O . GLU A 1 91 ? 8.878 12.720 -9.999 1.00 54.88 91 GLU A O 1
ATOM 712 N N . ILE A 1 92 ? 9.985 14.620 -9.716 1.00 55.78 92 ILE A N 1
ATOM 713 C CA . ILE A 1 92 ? 9.299 14.986 -8.479 1.00 55.78 92 ILE A CA 1
ATOM 714 C C . ILE A 1 92 ? 7.892 15.504 -8.822 1.00 55.78 92 ILE A C 1
ATOM 716 O O . ILE A 1 92 ? 7.699 16.689 -9.089 1.00 55.78 92 ILE A O 1
ATOM 720 N N . GLY A 1 93 ? 6.891 14.619 -8.770 1.00 55.69 93 GLY A N 1
ATOM 721 C CA . GLY A 1 93 ? 5.482 14.983 -8.952 1.00 55.69 93 GLY A CA 1
ATOM 722 C C . GLY A 1 93 ? 4.981 16.083 -7.994 1.00 55.69 93 GLY A C 1
ATOM 723 O O . GLY A 1 93 ? 5.473 16.263 -6.876 1.00 55.69 93 GLY A O 1
ATOM 724 N N . ARG A 1 94 ? 3.934 16.809 -8.410 1.00 51.41 94 ARG A N 1
ATOM 725 C CA . ARG A 1 94 ? 3.375 18.005 -7.730 1.00 51.41 94 ARG A CA 1
ATOM 726 C C . ARG A 1 94 ? 2.957 17.794 -6.261 1.00 51.41 94 ARG A C 1
ATOM 728 O O . ARG A 1 94 ? 2.823 18.773 -5.529 1.00 51.41 94 ARG A O 1
ATOM 735 N N . TYR A 1 95 ? 2.737 16.547 -5.839 1.00 52.00 95 TYR A N 1
ATOM 736 C CA . TYR A 1 95 ? 2.311 16.179 -4.482 1.00 52.00 95 TYR A CA 1
ATOM 737 C C . TYR A 1 95 ? 3.450 15.773 -3.547 1.00 52.00 95 TYR A C 1
ATOM 739 O O . TYR A 1 95 ? 3.223 15.697 -2.341 1.00 52.00 95 TYR A O 1
ATOM 747 N N . SER A 1 96 ? 4.676 15.576 -4.045 1.00 52.31 96 SER A N 1
ATOM 748 C CA . SER A 1 96 ? 5.819 15.487 -3.139 1.00 52.31 96 SER A CA 1
ATOM 749 C C . SER A 1 96 ? 6.105 16.878 -2.595 1.00 52.31 96 SER A C 1
ATOM 751 O O . SER A 1 96 ? 6.678 17.730 -3.273 1.00 52.31 96 SER A O 1
ATOM 753 N N . GLY A 1 97 ? 5.641 17.120 -1.368 1.00 46.47 97 GLY A N 1
ATOM 754 C CA . GLY A 1 97 ? 6.010 18.292 -0.588 1.00 46.47 97 GLY A CA 1
ATOM 755 C C . GLY A 1 97 ? 7.531 18.426 -0.470 1.00 46.47 97 GLY A C 1
ATOM 756 O O . GLY A 1 97 ? 8.295 17.602 -0.965 1.00 46.47 97 GLY A O 1
ATOM 757 N N . ARG A 1 98 ? 7.995 19.479 0.208 1.00 46.81 98 ARG A N 1
ATOM 758 C CA . ARG A 1 98 ? 9.419 19.801 0.462 1.00 46.81 98 ARG A CA 1
ATOM 759 C C . ARG A 1 98 ? 10.184 18.736 1.287 1.00 46.81 98 ARG A C 1
ATOM 761 O O . ARG A 1 98 ? 11.115 19.065 2.016 1.00 46.81 98 ARG A O 1
ATOM 768 N N . THR A 1 99 ? 9.787 17.476 1.225 1.00 49.66 99 THR A N 1
ATOM 769 C CA . THR A 1 99 ? 10.356 16.337 1.921 1.00 49.66 99 THR A CA 1
ATOM 770 C C . THR A 1 99 ? 11.675 15.961 1.250 1.00 49.66 99 THR A C 1
ATOM 772 O O . THR A 1 99 ? 11.687 15.436 0.143 1.00 49.66 99 THR A O 1
ATOM 775 N N . GLN A 1 100 ? 12.779 16.317 1.914 1.00 54.28 100 GLN A N 1
ATOM 776 C CA . GLN A 1 100 ? 14.150 15.811 1.741 1.00 54.28 100 GLN A CA 1
ATOM 777 C C . GLN A 1 100 ? 14.449 15.224 0.352 1.00 54.28 100 GLN A C 1
ATOM 779 O O . GLN A 1 100 ? 14.460 14.004 0.177 1.00 54.28 100 GLN A O 1
ATOM 784 N N . ARG A 1 101 ? 14.707 16.114 -0.621 1.00 55.12 101 ARG A N 1
ATOM 785 C CA . ARG A 1 101 ? 15.068 15.764 -2.009 1.00 55.12 101 ARG A CA 1
ATOM 786 C C . ARG A 1 101 ? 16.148 14.682 -2.086 1.00 55.12 101 ARG A C 1
ATOM 788 O O . ARG A 1 101 ? 16.097 13.859 -2.985 1.00 55.12 101 ARG A O 1
ATOM 795 N N . ASP A 1 102 ? 17.038 14.642 -1.101 1.00 61.88 102 ASP A N 1
ATOM 796 C CA . ASP A 1 102 ? 18.183 13.731 -1.070 1.00 61.88 102 ASP A CA 1
ATOM 797 C C . ASP A 1 102 ? 17.816 12.289 -0.681 1.00 61.88 102 ASP A C 1
ATOM 799 O O . ASP A 1 102 ? 18.535 11.358 -1.022 1.00 61.88 102 ASP A O 1
ATOM 803 N N . ARG A 1 103 ? 16.705 12.072 0.041 1.00 70.81 103 ARG A N 1
ATOM 804 C CA . ARG A 1 103 ? 16.308 10.729 0.517 1.00 70.81 103 ARG A CA 1
ATOM 805 C C . ARG A 1 103 ? 15.270 10.057 -0.369 1.00 70.81 103 ARG A C 1
ATOM 807 O O . ARG A 1 103 ? 15.137 8.840 -0.319 1.00 70.81 103 ARG A O 1
ATOM 814 N N . LYS A 1 104 ? 14.505 10.841 -1.134 1.00 76.38 104 LYS A N 1
ATOM 815 C CA . LYS A 1 104 ? 13.421 10.3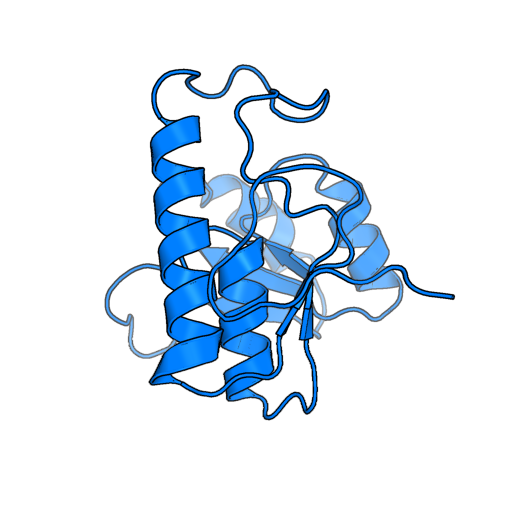34 -1.982 1.00 76.38 104 LYS A CA 1
ATOM 816 C C . LYS A 1 104 ? 13.909 9.313 -3.029 1.00 76.38 104 LYS A C 1
ATOM 818 O O . LYS A 1 104 ? 13.255 8.278 -3.104 1.00 76.38 104 LYS A O 1
ATOM 823 N N . PRO A 1 105 ? 15.036 9.519 -3.743 1.00 82.00 105 PRO A N 1
ATOM 824 C CA . PRO A 1 105 ? 15.534 8.537 -4.712 1.00 82.00 105 PRO A CA 1
ATOM 825 C C . PRO A 1 105 ? 15.794 7.169 -4.076 1.00 82.00 105 PRO A C 1
ATOM 827 O O . PRO A 1 105 ? 15.276 6.168 -4.546 1.00 82.00 105 PRO A O 1
ATOM 830 N N . ILE A 1 106 ? 16.459 7.149 -2.916 1.00 86.44 106 ILE A N 1
ATOM 831 C CA . ILE A 1 106 ? 16.742 5.914 -2.168 1.00 86.44 106 ILE A CA 1
ATOM 832 C C . ILE A 1 106 ? 15.441 5.200 -1.770 1.00 86.44 106 ILE A C 1
ATOM 834 O O . ILE A 1 106 ? 15.350 3.980 -1.841 1.00 86.44 106 ILE A O 1
ATOM 838 N N . LYS A 1 107 ? 14.402 5.945 -1.360 1.00 86.81 107 LYS A N 1
ATOM 839 C CA . LYS A 1 107 ? 13.100 5.336 -1.036 1.00 86.81 107 LYS A CA 1
ATOM 840 C C . LYS A 1 107 ? 12.451 4.673 -2.256 1.00 86.81 107 LYS A C 1
ATOM 842 O O . LYS A 1 107 ? 11.816 3.635 -2.094 1.00 86.81 107 LYS A O 1
ATOM 847 N N . LEU A 1 108 ? 12.556 5.294 -3.433 1.00 88.56 108 LEU A N 1
ATOM 848 C CA . LEU A 1 108 ? 11.988 4.767 -4.677 1.00 88.56 108 LEU A CA 1
ATOM 849 C C . LEU A 1 108 ? 12.765 3.543 -5.166 1.00 88.56 108 LEU A C 1
ATOM 851 O O . LEU A 1 108 ? 12.138 2.561 -5.547 1.00 88.56 108 LEU A O 1
ATOM 855 N N . GLU A 1 109 ? 14.092 3.564 -5.055 1.00 90.12 109 GLU A N 1
ATOM 856 C CA . GLU A 1 109 ? 14.955 2.417 -5.349 1.00 90.12 109 GLU A CA 1
ATOM 857 C C . GLU A 1 109 ? 14.580 1.210 -4.475 1.00 90.12 109 GLU A C 1
ATOM 859 O O . GLU A 1 109 ? 14.229 0.157 -5.002 1.00 90.12 109 GLU A O 1
ATOM 864 N N . ILE A 1 110 ? 14.501 1.394 -3.149 1.00 92.50 110 ILE A N 1
ATOM 865 C CA . ILE A 1 110 ? 14.069 0.338 -2.213 1.00 92.50 110 ILE A CA 1
ATOM 866 C C . ILE A 1 110 ? 12.660 -0.171 -2.560 1.00 92.50 110 ILE A C 1
ATOM 868 O O . ILE A 1 110 ? 12.414 -1.375 -2.539 1.00 92.50 110 ILE A O 1
ATOM 872 N N . CYS A 1 111 ? 11.724 0.726 -2.886 1.00 93.81 111 CYS A N 1
ATOM 873 C CA . CYS A 1 111 ? 10.370 0.347 -3.302 1.00 93.81 111 CYS A CA 1
ATOM 874 C C . CYS A 1 111 ? 10.395 -0.533 -4.566 1.00 93.81 111 CYS A C 1
ATOM 876 O O . CYS A 1 111 ? 9.739 -1.575 -4.608 1.00 93.81 111 CYS A O 1
ATOM 878 N N . GLY A 1 112 ? 11.181 -0.151 -5.577 1.00 94.81 112 GLY A N 1
ATOM 879 C CA . GLY A 1 112 ? 11.348 -0.912 -6.815 1.00 94.81 112 GLY A CA 1
ATOM 880 C C . GLY A 1 112 ? 11.947 -2.296 -6.584 1.00 94.81 112 GLY A C 1
ATOM 881 O O . GLY A 1 112 ? 11.410 -3.286 -7.087 1.00 94.81 112 GLY A O 1
ATOM 882 N N . GLU A 1 113 ? 12.999 -2.387 -5.769 1.00 95.75 113 GLU A N 1
ATOM 883 C CA . GLU A 1 113 ? 13.614 -3.661 -5.382 1.00 95.75 113 GLU A CA 1
ATOM 884 C C . GLU A 1 113 ? 12.620 -4.574 -4.657 1.00 95.75 113 GLU A C 1
ATOM 886 O O . GLU A 1 113 ? 12.507 -5.757 -4.984 1.00 95.75 113 GLU A O 1
ATOM 891 N N . LEU A 1 114 ? 11.848 -4.031 -3.713 1.00 97.00 114 LEU A N 1
ATOM 892 C CA . LEU A 1 114 ? 10.856 -4.794 -2.956 1.00 97.00 114 LEU A CA 1
ATOM 893 C C . LEU A 1 114 ? 9.697 -5.282 -3.831 1.00 97.00 114 LEU A C 1
ATOM 895 O O . LEU A 1 114 ? 9.250 -6.416 -3.665 1.00 97.00 114 LEU A O 1
ATOM 899 N N . LEU A 1 115 ? 9.225 -4.469 -4.778 1.00 97.50 115 LEU A N 1
ATOM 900 C CA . LEU A 1 115 ? 8.188 -4.874 -5.733 1.00 97.50 115 LEU A CA 1
ATOM 901 C C . LEU A 1 115 ? 8.702 -5.930 -6.717 1.00 97.50 115 LEU A C 1
ATOM 903 O O . LEU A 1 115 ? 7.989 -6.891 -7.009 1.00 97.50 115 LEU A O 1
ATOM 907 N N . SER A 1 116 ? 9.946 -5.792 -7.182 1.00 97.38 116 SER A N 1
ATOM 908 C CA . SER A 1 116 ? 10.614 -6.807 -7.999 1.00 97.38 116 SER A CA 1
ATOM 909 C C . SER A 1 116 ? 10.760 -8.124 -7.235 1.00 97.38 116 SER A C 1
ATOM 911 O O . SER A 1 116 ? 10.505 -9.194 -7.786 1.00 97.38 116 SER A O 1
ATOM 913 N N . TRP A 1 117 ? 11.148 -8.063 -5.960 1.00 97.94 117 TRP A N 1
ATOM 914 C CA . TRP A 1 117 ? 11.266 -9.237 -5.096 1.00 97.94 117 TRP A CA 1
ATOM 915 C C . TRP A 1 117 ? 9.905 -9.905 -4.851 1.00 97.94 117 TRP A C 1
ATOM 917 O O . TRP A 1 117 ? 9.789 -11.125 -4.963 1.00 97.94 117 TRP A O 1
ATOM 927 N N . LEU A 1 118 ? 8.859 -9.111 -4.605 1.00 98.06 118 LEU A N 1
ATOM 928 C CA . LEU A 1 118 ? 7.486 -9.592 -4.438 1.00 98.06 118 LEU A CA 1
ATOM 929 C C . LEU A 1 118 ? 6.969 -10.313 -5.696 1.00 98.06 118 LEU A C 1
ATOM 931 O O . LEU A 1 118 ? 6.340 -11.365 -5.591 1.00 98.06 118 LEU A O 1
ATOM 935 N N . ALA A 1 119 ? 7.250 -9.780 -6.885 1.00 97.69 119 ALA A N 1
ATOM 936 C CA . ALA A 1 119 ? 6.845 -10.404 -8.143 1.00 97.69 119 ALA A CA 1
ATOM 937 C C . ALA A 1 119 ? 7.666 -11.661 -8.482 1.00 97.69 119 ALA A C 1
ATOM 939 O O . ALA A 1 119 ? 7.117 -12.644 -8.977 1.00 97.69 119 ALA A O 1
ATOM 940 N N . GLY A 1 120 ? 8.975 -11.638 -8.219 1.00 97.06 120 GLY A N 1
ATOM 941 C CA . GLY A 1 120 ? 9.894 -12.722 -8.566 1.00 97.06 120 GLY A CA 1
ATOM 942 C C . GLY A 1 120 ? 9.911 -13.864 -7.553 1.00 97.06 120 GLY A C 1
ATOM 943 O O . GLY A 1 120 ? 9.532 -14.987 -7.874 1.00 97.06 120 GLY A O 1
ATOM 944 N N . GLU A 1 121 ? 10.357 -13.583 -6.330 1.00 96.12 121 GLU A N 1
ATOM 945 C CA . GLU A 1 121 ? 10.627 -14.610 -5.314 1.00 96.12 121 GLU A CA 1
ATOM 946 C C . GLU A 1 121 ? 9.356 -15.061 -4.592 1.00 96.12 121 GLU A C 1
ATOM 948 O O . GLU A 1 121 ? 9.198 -16.241 -4.283 1.00 96.12 121 GLU A O 1
ATOM 953 N N . LEU A 1 122 ? 8.432 -14.130 -4.336 1.00 96.12 122 LEU A N 1
ATOM 954 C CA . LEU A 1 122 ? 7.149 -14.442 -3.694 1.00 96.12 122 LEU A CA 1
ATOM 955 C C . LEU A 1 122 ? 6.046 -14.790 -4.708 1.00 96.12 122 LEU A C 1
ATOM 957 O O . LEU A 1 122 ? 4.985 -15.283 -4.329 1.00 96.12 122 LEU A O 1
ATOM 961 N N . GLY A 1 123 ? 6.302 -14.591 -6.006 1.00 96.56 123 GLY A N 1
ATOM 962 C CA . GLY A 1 123 ? 5.420 -15.030 -7.089 1.00 96.56 123 GLY A CA 1
ATOM 963 C C . GLY A 1 123 ? 4.094 -14.272 -7.181 1.00 96.56 123 GLY A C 1
ATOM 964 O O . GLY A 1 123 ? 3.104 -14.820 -7.672 1.00 96.56 123 GLY A O 1
ATOM 965 N N . ALA A 1 124 ? 4.036 -13.035 -6.692 1.00 97.62 124 ALA A N 1
ATOM 966 C CA . ALA A 1 124 ? 2.836 -12.217 -6.786 1.00 97.62 124 ALA A CA 1
ATOM 967 C C . ALA A 1 124 ? 2.585 -11.739 -8.235 1.00 97.62 124 ALA A C 1
ATOM 969 O O . ALA A 1 124 ? 3.490 -11.251 -8.909 1.00 97.62 124 ALA A O 1
ATOM 970 N N . ASP A 1 125 ? 1.337 -11.826 -8.715 1.00 97.62 125 ASP A N 1
ATOM 971 C CA . ASP A 1 125 ? 0.945 -11.329 -10.047 1.00 97.62 125 ASP A CA 1
ATOM 972 C C . ASP A 1 125 ? 0.744 -9.804 -10.006 1.00 97.62 125 ASP A C 1
ATOM 974 O O . ASP A 1 125 ? -0.358 -9.308 -9.744 1.00 97.62 125 ASP A O 1
ATOM 978 N N . LEU A 1 126 ? 1.833 -9.057 -10.204 1.00 97.88 126 LEU A N 1
ATOM 979 C CA . LEU A 1 126 ? 1.833 -7.596 -10.282 1.00 97.88 126 LEU A CA 1
ATOM 980 C C . LEU A 1 126 ? 1.746 -7.135 -11.742 1.00 97.88 126 LEU A C 1
ATOM 982 O O . LEU A 1 126 ? 2.436 -7.652 -12.618 1.00 97.88 126 LEU A O 1
ATOM 986 N N . VAL A 1 127 ? 0.960 -6.090 -11.999 1.00 97.12 127 VAL A N 1
ATOM 987 C CA . VAL A 1 127 ? 0.888 -5.410 -13.301 1.00 97.12 127 VAL A CA 1
ATOM 988 C C . VAL A 1 127 ? 1.052 -3.910 -13.094 1.00 97.12 127 VAL A C 1
ATOM 990 O O . VAL A 1 127 ? 0.286 -3.307 -12.342 1.00 97.12 127 VAL A O 1
ATOM 993 N N . ASN A 1 128 ? 2.015 -3.291 -13.777 1.00 96.00 128 ASN A N 1
ATOM 994 C CA . ASN A 1 128 ? 2.204 -1.844 -13.725 1.00 96.00 128 ASN A CA 1
ATOM 995 C C . ASN A 1 128 ? 1.338 -1.155 -14.786 1.00 96.00 128 ASN A C 1
ATOM 997 O O . ASN A 1 128 ? 1.460 -1.434 -15.973 1.00 96.00 128 ASN A O 1
ATOM 1001 N N . VAL A 1 129 ? 0.462 -0.252 -14.363 1.00 95.50 129 VAL A N 1
ATOM 1002 C CA . VAL A 1 129 ? -0.423 0.535 -15.240 1.00 95.50 129 VAL A CA 1
ATOM 1003 C C . VAL A 1 129 ? -0.137 2.033 -15.140 1.00 95.50 129 VAL A C 1
ATOM 1005 O O . VAL A 1 129 ? -0.926 2.868 -15.578 1.00 95.50 129 VAL A O 1
ATOM 1008 N N . THR A 1 130 ? 0.992 2.384 -14.524 1.00 91.56 130 THR A N 1
ATOM 1009 C CA . THR A 1 130 ? 1.502 3.753 -14.469 1.00 91.56 130 THR A CA 1
ATOM 1010 C C . THR A 1 130 ? 1.945 4.185 -15.864 1.00 91.56 130 THR A C 1
ATOM 1012 O O . THR A 1 130 ? 2.612 3.424 -16.561 1.00 91.56 130 THR A O 1
ATOM 1015 N N . ALA A 1 131 ? 1.549 5.397 -16.265 1.00 86.69 131 ALA A N 1
ATOM 1016 C CA . ALA A 1 131 ? 1.778 5.916 -17.613 1.00 86.69 131 ALA A CA 1
ATOM 1017 C C . ALA A 1 131 ? 3.268 6.086 -17.948 1.00 86.69 131 ALA A C 1
ATOM 1019 O O . ALA A 1 131 ? 3.683 5.810 -19.069 1.00 86.69 131 ALA A O 1
ATOM 1020 N N . GLU A 1 132 ? 4.060 6.533 -16.974 1.00 83.25 132 GLU A N 1
ATOM 1021 C CA . GLU A 1 132 ? 5.479 6.852 -17.124 1.00 83.25 132 GLU A CA 1
ATOM 1022 C C . GLU A 1 132 ? 6.261 6.362 -15.892 1.00 83.25 132 GLU A C 1
ATOM 1024 O O . GLU A 1 132 ? 5.669 5.904 -14.909 1.00 83.25 132 GLU A O 1
ATOM 1029 N N . GLY A 1 133 ? 7.592 6.411 -15.969 1.00 83.75 133 GLY A N 1
ATOM 1030 C CA . GLY A 1 133 ? 8.503 5.998 -14.901 1.00 83.75 133 GLY A CA 1
ATOM 1031 C C . GLY A 1 133 ? 9.358 4.784 -15.251 1.00 83.75 133 GLY A C 1
ATOM 1032 O O . GLY A 1 133 ? 9.249 4.203 -16.338 1.00 83.75 133 GLY A O 1
ATOM 1033 N N . GLU A 1 134 ? 10.199 4.367 -14.311 1.00 87.56 134 GLU A N 1
ATOM 1034 C CA . GLU A 1 134 ? 11.089 3.216 -14.491 1.00 87.56 134 GLU A CA 1
ATOM 1035 C C . GLU A 1 134 ? 10.330 1.882 -14.535 1.00 87.56 134 GLU A C 1
ATOM 1037 O O . GLU A 1 134 ? 9.244 1.727 -13.966 1.00 87.56 134 GLU A O 1
ATOM 1042 N N . GLU A 1 135 ? 10.894 0.918 -15.262 1.00 91.69 135 GLU A N 1
ATOM 1043 C CA . GLU A 1 135 ? 10.379 -0.450 -15.306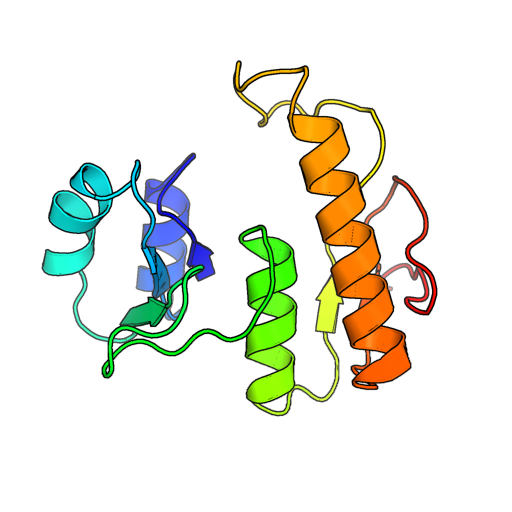 1.00 91.69 135 GLU A CA 1
ATOM 1044 C C . GLU A 1 135 ? 10.773 -1.197 -14.031 1.00 91.69 135 GLU A C 1
ATOM 1046 O O . GLU A 1 135 ? 11.903 -1.090 -13.558 1.00 91.69 135 GLU A O 1
ATOM 1051 N N . ILE A 1 136 ? 9.851 -2.001 -13.502 1.00 94.75 136 ILE A N 1
ATOM 1052 C CA . ILE A 1 136 ? 10.107 -2.845 -12.332 1.00 94.75 136 ILE A CA 1
ATOM 1053 C C . ILE A 1 136 ? 10.351 -4.272 -12.841 1.00 94.75 136 ILE A C 1
ATOM 1055 O O . ILE A 1 136 ? 9.460 -4.845 -13.479 1.00 94.75 136 ILE A O 1
ATOM 1059 N N . PRO A 1 137 ? 11.525 -4.882 -12.594 1.00 95.31 137 PRO A N 1
ATOM 1060 C CA . PRO A 1 137 ? 11.794 -6.241 -13.048 1.00 95.31 137 PRO A CA 1
ATOM 1061 C C . PRO A 1 137 ? 10.741 -7.238 -12.544 1.00 95.31 137 PRO A C 1
ATOM 1063 O O . PRO A 1 137 ? 10.290 -7.179 -11.405 1.00 95.31 137 PRO A O 1
ATOM 1066 N N . GLY A 1 138 ? 10.306 -8.146 -13.421 1.00 95.12 138 GLY A N 1
ATOM 1067 C CA . GLY A 1 138 ? 9.250 -9.119 -13.110 1.00 95.12 138 GLY A CA 1
ATOM 1068 C C . GLY A 1 138 ? 7.822 -8.557 -13.108 1.00 95.12 138 GLY A C 1
ATOM 1069 O O . GLY A 1 138 ? 6.879 -9.341 -13.041 1.00 95.12 138 GLY A O 1
ATOM 1070 N N . VAL A 1 139 ? 7.635 -7.240 -13.254 1.00 97.06 139 VAL A N 1
ATOM 1071 C CA . VAL A 1 139 ? 6.318 -6.588 -13.242 1.00 97.06 139 VAL A CA 1
ATOM 1072 C C . VAL A 1 139 ? 6.012 -5.987 -14.619 1.00 97.06 139 VAL A C 1
ATOM 1074 O O . VAL A 1 139 ? 6.487 -4.898 -14.940 1.00 97.06 139 VAL A O 1
ATOM 1077 N N . PRO A 1 140 ? 5.212 -6.653 -15.471 1.00 95.38 140 PRO A N 1
ATOM 1078 C CA . PRO A 1 140 ? 4.914 -6.143 -16.805 1.00 95.38 140 PRO A CA 1
ATOM 1079 C C . PRO A 1 140 ? 4.120 -4.829 -16.764 1.00 95.38 140 PRO A C 1
ATOM 1081 O O . PRO A 1 140 ? 3.087 -4.741 -16.090 1.00 95.38 140 PRO A O 1
ATOM 1084 N N . ARG A 1 141 ? 4.546 -3.844 -17.566 1.00 93.94 141 ARG A N 1
ATOM 1085 C CA . ARG A 1 141 ? 3.782 -2.620 -17.834 1.00 93.94 141 ARG A CA 1
ATOM 1086 C C . ARG A 1 141 ? 2.696 -2.851 -18.888 1.00 93.94 141 ARG A C 1
ATOM 1088 O O . ARG A 1 141 ? 2.955 -3.455 -19.930 1.00 93.94 141 ARG A O 1
ATOM 1095 N N . ARG A 1 142 ? 1.465 -2.401 -18.619 1.00 92.44 142 ARG A N 1
ATOM 1096 C CA . ARG A 1 142 ? 0.303 -2.528 -19.516 1.00 92.44 142 ARG A CA 1
ATOM 1097 C C . ARG A 1 142 ? -0.608 -1.310 -19.432 1.00 92.44 142 ARG A C 1
ATOM 1099 O O . ARG A 1 142 ? -0.818 -0.761 -18.358 1.00 92.44 142 ARG A O 1
ATOM 1106 N N . GLU A 1 143 ? -1.232 -0.962 -20.549 1.00 83.12 143 GLU A N 1
ATOM 1107 C CA . GLU A 1 143 ? -2.375 -0.050 -20.551 1.00 83.12 143 GLU A CA 1
ATOM 1108 C C . GLU A 1 143 ? -3.642 -0.812 -20.133 1.00 83.12 143 GLU A C 1
ATOM 1110 O O . GLU A 1 143 ? -3.857 -1.955 -20.549 1.00 83.12 143 GLU A O 1
ATOM 1115 N N . ILE A 1 144 ? -4.482 -0.198 -19.295 1.00 71.50 144 ILE A N 1
ATOM 1116 C CA . ILE A 1 144 ? -5.825 -0.719 -19.017 1.00 71.50 144 ILE A CA 1
ATOM 1117 C C . ILE A 1 144 ? -6.745 -0.205 -20.129 1.00 71.50 144 ILE A C 1
ATOM 1119 O O . ILE A 1 144 ? -7.082 0.977 -20.146 1.00 71.50 144 ILE A O 1
AT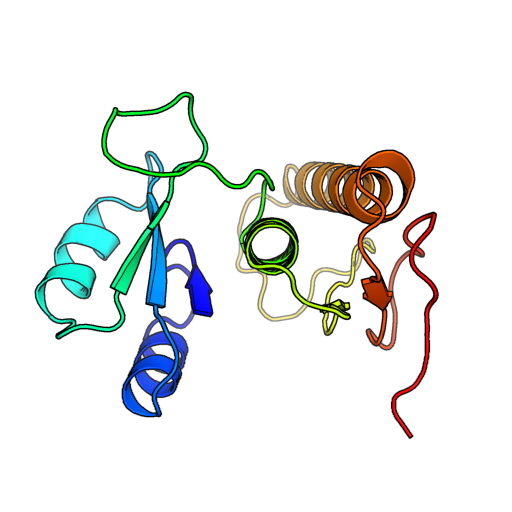OM 1123 N N . SER A 1 145 ? -7.110 -1.094 -21.056 1.00 55.12 145 SER A N 1
ATOM 1124 C CA . SER A 1 145 ? -8.133 -0.869 -22.089 1.00 55.12 145 SER A CA 1
ATOM 1125 C C . SER A 1 145 ? -9.548 -1.014 -21.545 1.00 55.12 145 SER A C 1
ATOM 1127 O O . SER A 1 145 ? -9.755 -2.012 -20.812 1.00 55.12 145 SER A O 1
#

InterPro domains:
  IPR002826 6-hydroxymethylpterin diphosphokinase MptE-like [PF01973] (4-91)
  IPR027510 6-hydroxymethyl-7,8-dihydropterin pyrophosphokinase, MptE [PTHR39648] (1-123)

Sequence (145 aa):
VVTDLDGKVVDQLEAWRRGAWMVVHAHGDNLEEIKKVVPRLEGRVLGTTQVDQPEQLPNFGGFTDGDRAAFMLHEFGASRIYLAGMDLGEEIGRYSGRTQRDRKPIKLEICGELLSWLAGELGADLVNVTAEGEEIPGVPRREIS